Protein AF-A0A382K3R4-F1 (afdb_monomer)

pLDDT: mean 90.49, std 9.15, range [49.38, 98.62]

Structure (mmCIF, N/CA/C/O backbone):
data_AF-A0A382K3R4-F1
#
_entry.id   AF-A0A382K3R4-F1
#
loop_
_atom_site.group_PDB
_atom_site.id
_atom_site.type_symbol
_atom_site.label_atom_id
_atom_site.label_alt_id
_atom_site.label_comp_id
_atom_site.label_asym_id
_atom_site.label_entity_id
_atom_site.label_seq_id
_atom_site.pdbx_PDB_ins_code
_atom_site.Cartn_x
_atom_site.Cartn_y
_atom_site.Cartn_z
_atom_site.occupancy
_atom_site.B_iso_or_equiv
_atom_site.auth_seq_id
_atom_site.auth_comp_id
_atom_site.auth_asym_id
_atom_site.auth_atom_id
_atom_site.pdbx_PDB_model_num
ATOM 1 N N . MET A 1 1 ? -3.204 12.094 10.799 1.00 49.38 1 MET A N 1
ATOM 2 C CA . MET A 1 1 ? -3.007 13.048 11.915 1.00 49.38 1 MET A CA 1
ATOM 3 C C . MET A 1 1 ? -3.596 12.381 13.146 1.00 49.38 1 MET A C 1
ATOM 5 O O . MET A 1 1 ? -4.799 12.179 13.152 1.00 49.38 1 MET A O 1
ATOM 9 N N . ILE A 1 2 ? -2.781 11.946 14.112 1.00 53.97 2 ILE A N 1
ATOM 10 C CA . ILE A 1 2 ? -3.296 11.293 15.329 1.00 53.97 2 ILE A CA 1
ATOM 11 C C . ILE A 1 2 ? -4.016 12.376 16.138 1.00 53.97 2 ILE A C 1
ATOM 13 O O . ILE A 1 2 ? -3.403 13.362 16.548 1.00 53.97 2 ILE A O 1
ATOM 17 N N . THR A 1 3 ? -5.339 12.268 16.238 1.00 63.56 3 THR A N 1
ATOM 18 C CA . THR A 1 3 ? -6.194 13.307 16.829 1.00 63.56 3 THR A CA 1
ATOM 19 C C . THR A 1 3 ? -6.374 13.093 18.335 1.00 63.56 3 THR A C 1
ATOM 21 O O . THR A 1 3 ? -5.905 12.112 18.899 1.00 63.56 3 THR A O 1
ATOM 24 N N . LYS A 1 4 ? -7.063 14.023 19.013 1.00 70.94 4 LYS A N 1
ATOM 25 C CA . LYS A 1 4 ? -7.420 13.885 20.438 1.00 70.94 4 LYS A CA 1
ATOM 26 C C . LYS A 1 4 ? -8.493 12.810 20.703 1.00 70.94 4 LYS A C 1
ATOM 28 O O . LYS A 1 4 ? -8.762 12.522 21.865 1.00 70.94 4 LYS A O 1
ATOM 33 N N . GLY A 1 5 ? -9.143 12.280 19.663 1.00 82.38 5 GLY A N 1
ATOM 34 C CA . GLY A 1 5 ? -10.169 11.239 19.772 1.00 82.38 5 GLY A CA 1
ATOM 35 C C . GLY A 1 5 ? -9.605 9.840 19.531 1.00 82.38 5 GLY A C 1
ATOM 36 O O . GLY A 1 5 ? -8.500 9.703 19.010 1.00 82.38 5 GLY A O 1
ATOM 37 N N . LYS A 1 6 ? -10.381 8.805 19.885 1.00 89.62 6 LYS A N 1
ATOM 38 C CA . LYS A 1 6 ? -10.059 7.434 19.472 1.00 89.62 6 LYS A CA 1
ATOM 39 C C . LYS A 1 6 ? -10.000 7.364 17.947 1.00 89.62 6 LYS A C 1
ATOM 41 O O . LYS A 1 6 ? -10.908 7.846 17.268 1.00 89.62 6 LYS A O 1
ATOM 46 N N . GLU A 1 7 ? -8.938 6.757 17.444 1.00 90.88 7 GLU A N 1
ATOM 47 C CA . GLU A 1 7 ? -8.782 6.414 16.038 1.00 90.88 7 GLU A CA 1
ATOM 48 C C . GLU A 1 7 ? -9.861 5.400 15.629 1.00 90.88 7 GLU A C 1
ATOM 50 O O . GLU A 1 7 ? -10.197 4.504 16.405 1.00 90.88 7 GLU A O 1
ATOM 55 N N . LYS A 1 8 ? -10.444 5.572 14.438 1.00 92.88 8 LYS A N 1
ATOM 56 C CA . LYS A 1 8 ? -11.600 4.788 13.977 1.00 92.88 8 LYS A CA 1
ATOM 57 C C . LYS A 1 8 ? -11.297 4.053 12.687 1.00 92.88 8 LYS A C 1
ATOM 59 O O . LYS A 1 8 ? -10.465 4.501 11.897 1.00 92.88 8 LYS A O 1
ATOM 64 N N . ALA A 1 9 ? -11.986 2.937 12.472 1.00 93.38 9 ALA A N 1
ATOM 65 C CA . ALA A 1 9 ? -11.924 2.225 11.204 1.00 93.38 9 ALA A CA 1
ATOM 66 C C . ALA A 1 9 ? -12.516 3.086 10.077 1.00 93.38 9 ALA A C 1
ATOM 68 O O . ALA A 1 9 ? -13.565 3.712 10.249 1.00 93.38 9 ALA A O 1
ATOM 69 N N . THR A 1 10 ? -11.846 3.110 8.927 1.00 94.81 10 THR A N 1
ATOM 70 C CA . THR A 1 10 ? -12.302 3.879 7.754 1.00 94.81 10 THR A CA 1
ATOM 71 C C . THR A 1 10 ? -13.030 3.016 6.728 1.00 94.81 10 THR A C 1
ATOM 73 O O . THR A 1 10 ? -13.912 3.501 6.027 1.00 94.81 10 THR A O 1
ATOM 76 N N . GLY A 1 11 ? -12.680 1.731 6.656 1.00 95.31 11 GLY A N 1
ATOM 77 C CA . GLY A 1 11 ? -13.098 0.813 5.602 1.00 95.31 11 GLY A CA 1
ATOM 78 C C . GLY A 1 11 ? -12.360 1.017 4.277 1.00 95.31 11 GLY A C 1
ATOM 79 O O . GLY A 1 11 ? -12.692 0.340 3.306 1.00 95.31 11 GLY A O 1
ATOM 80 N N . ASN A 1 12 ? -11.379 1.923 4.220 1.00 98.12 12 ASN A N 1
ATOM 81 C CA . ASN A 1 12 ? -10.734 2.322 2.974 1.00 98.12 12 ASN A CA 1
ATOM 82 C C . ASN A 1 12 ? -9.901 1.191 2.3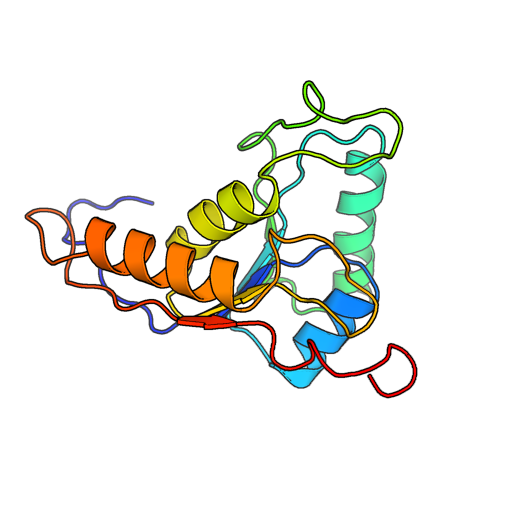62 1.00 98.12 12 ASN A C 1
ATOM 84 O O . ASN A 1 12 ? -9.191 0.451 3.057 1.00 98.12 12 ASN A O 1
ATOM 88 N N . MET A 1 13 ? -9.912 1.140 1.030 1.00 98.50 13 MET A N 1
ATOM 89 C CA . MET A 1 13 ? -8.981 0.363 0.227 1.00 98.50 13 MET A CA 1
ATOM 90 C C . MET A 1 13 ? -7.756 1.191 -0.153 1.00 98.50 13 MET A C 1
ATOM 92 O O . ME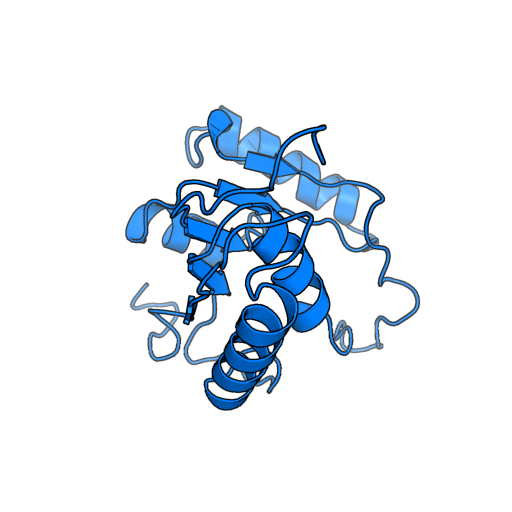T A 1 13 ? -7.856 2.220 -0.822 1.00 98.50 13 MET A O 1
ATOM 96 N N . VAL A 1 14 ? -6.585 0.698 0.237 1.00 98.56 14 VAL A N 1
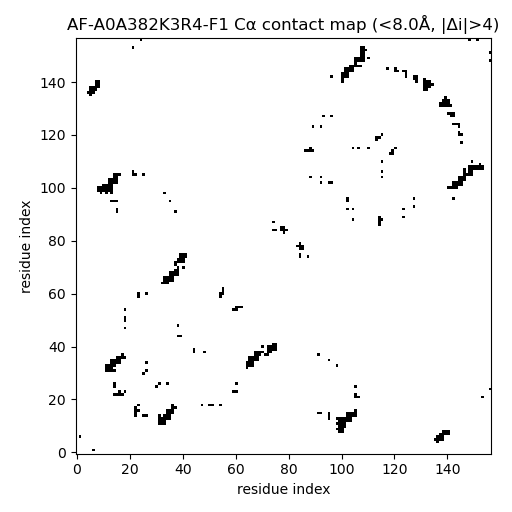ATOM 97 C CA . VAL A 1 14 ? -5.288 1.327 0.000 1.00 98.56 14 VAL A CA 1
ATOM 98 C C . VAL A 1 14 ? -4.494 0.480 -0.981 1.00 98.56 14 VAL A C 1
ATOM 100 O O . VAL A 1 14 ? -4.127 -0.658 -0.685 1.00 98.56 14 VAL A O 1
ATOM 103 N N . LEU A 1 15 ? -4.190 1.048 -2.144 1.00 98.19 15 LEU A N 1
ATOM 104 C CA . LEU A 1 15 ? -3.260 0.461 -3.099 1.00 98.19 15 LEU A CA 1
ATOM 105 C C . LEU A 1 15 ? -1.857 1.004 -2.848 1.00 98.19 15 LEU A C 1
ATOM 107 O O . LEU A 1 15 ? -1.633 2.211 -2.932 1.00 98.19 15 LEU A O 1
ATOM 111 N N . LEU A 1 16 ? -0.904 0.105 -2.593 1.00 96.94 16 LEU A N 1
ATOM 112 C CA . LEU A 1 16 ? 0.517 0.440 -2.633 1.00 96.94 16 LEU A CA 1
ATOM 113 C C . LEU A 1 16 ? 0.911 0.734 -4.083 1.00 96.94 16 LEU A C 1
ATOM 115 O O . LEU A 1 16 ? 1.108 -0.171 -4.897 1.00 96.94 16 LEU A O 1
ATOM 119 N N . PHE A 1 17 ? 0.969 2.021 -4.400 1.00 95.44 17 PHE A N 1
ATOM 120 C CA . PHE A 1 17 ? 1.082 2.549 -5.747 1.00 95.44 17 PHE A CA 1
ATOM 121 C C . PHE A 1 17 ? 2.539 2.888 -6.059 1.00 95.44 17 PHE A C 1
ATOM 123 O O . PHE A 1 17 ? 3.194 3.556 -5.267 1.00 95.44 17 PHE A O 1
ATOM 130 N N . SER A 1 18 ? 3.062 2.436 -7.203 1.00 90.75 18 SER A N 1
ATOM 131 C CA . SER A 1 18 ? 4.447 2.711 -7.625 1.00 90.75 18 SER A CA 1
ATOM 132 C C . SER A 1 18 ? 4.550 3.673 -8.809 1.00 90.75 18 SER A C 1
ATOM 134 O O . SER A 1 18 ? 5.653 4.069 -9.171 1.00 90.75 18 SER A O 1
ATOM 136 N N . GLY A 1 19 ? 3.431 4.010 -9.460 1.00 89.75 19 GLY A N 1
ATOM 137 C CA . GLY A 1 19 ? 3.428 4.740 -10.733 1.00 89.75 19 GLY A CA 1
ATOM 138 C C . GLY A 1 19 ? 3.833 3.887 -11.941 1.00 89.75 19 GLY A C 1
ATOM 139 O O . GLY A 1 19 ? 3.879 4.383 -13.065 1.00 89.75 19 GLY A O 1
ATOM 140 N N . GLY A 1 20 ? 4.124 2.599 -11.736 1.00 89.94 20 GLY A N 1
ATOM 141 C CA . GLY A 1 20 ? 4.358 1.644 -12.813 1.00 89.94 20 GLY A CA 1
ATOM 142 C C . GLY A 1 20 ? 3.056 1.181 -13.470 1.00 89.94 20 GLY A C 1
ATOM 143 O O . GLY A 1 20 ? 1.979 1.277 -12.879 1.00 89.94 20 GLY A O 1
ATOM 144 N N . MET A 1 21 ? 3.179 0.608 -14.671 1.00 89.94 21 MET A N 1
ATOM 145 C CA . MET A 1 21 ? 2.056 0.072 -15.455 1.00 89.94 21 MET A CA 1
ATOM 146 C C . MET A 1 21 ? 1.163 -0.861 -14.629 1.00 89.94 21 MET A C 1
ATOM 148 O O . MET A 1 21 ? -0.046 -0.666 -14.596 1.00 89.94 21 MET A O 1
ATOM 152 N N . ASP A 1 22 ? 1.764 -1.807 -13.901 1.00 89.62 22 ASP A N 1
ATOM 153 C CA . ASP A 1 22 ? 1.027 -2.761 -13.069 1.00 89.62 22 ASP A CA 1
ATOM 154 C C . ASP A 1 22 ? 0.168 -2.021 -12.018 1.00 89.62 22 ASP A C 1
ATOM 156 O O . ASP A 1 22 ? -1.024 -2.280 -11.899 1.00 89.62 22 ASP A O 1
ATOM 160 N N . SER A 1 23 ? 0.723 -1.029 -11.309 1.00 92.69 23 SER A N 1
ATOM 161 C CA . SER A 1 23 ? -0.040 -0.266 -10.307 1.00 92.69 23 SER A CA 1
ATOM 162 C C . SER A 1 23 ? -1.138 0.622 -10.907 1.00 92.69 23 SER A C 1
ATOM 164 O O . SER A 1 23 ? -2.180 0.785 -10.280 1.00 92.69 23 SER A O 1
ATOM 166 N N . VAL A 1 24 ? -0.947 1.151 -12.122 1.00 94.38 24 VAL A N 1
ATOM 167 C CA . VAL A 1 24 ? -1.976 1.930 -12.841 1.00 94.38 24 VAL A CA 1
ATOM 168 C C . VAL A 1 24 ? -3.131 1.028 -13.280 1.00 94.38 24 VAL A C 1
ATOM 170 O O . VAL A 1 24 ? -4.294 1.377 -13.099 1.00 94.38 24 VAL A O 1
ATOM 173 N N . ILE A 1 25 ? -2.834 -0.169 -13.791 1.00 94.12 25 ILE A N 1
ATOM 174 C CA . ILE A 1 25 ? -3.865 -1.159 -14.129 1.00 94.12 25 ILE A CA 1
ATOM 175 C C . ILE A 1 25 ? -4.652 -1.553 -12.871 1.00 94.12 25 ILE A C 1
ATOM 177 O O . ILE A 1 25 ? -5.880 -1.604 -12.900 1.00 94.12 25 ILE A O 1
ATOM 181 N N . PHE A 1 26 ? -3.968 -1.778 -11.746 1.00 95.00 26 PHE A N 1
ATOM 182 C CA . PHE A 1 26 ? -4.633 -2.117 -10.487 1.00 95.00 26 PHE A CA 1
ATOM 183 C C . PHE A 1 26 ? -5.541 -0.988 -9.983 1.00 95.00 26 PHE A C 1
ATOM 185 O O . PHE A 1 26 ? -6.633 -1.290 -9.504 1.00 95.00 26 PHE A O 1
ATOM 192 N N . ASP A 1 27 ? -5.149 0.284 -10.121 1.00 96.06 27 ASP A N 1
ATOM 193 C CA . ASP A 1 27 ? -6.028 1.424 -9.816 1.00 96.06 27 ASP A CA 1
ATOM 194 C C . ASP A 1 27 ? -7.315 1.367 -10.658 1.00 96.06 27 ASP A C 1
ATOM 196 O O . ASP A 1 27 ? -8.424 1.390 -10.120 1.00 96.06 27 ASP A O 1
ATOM 200 N N . HIS A 1 28 ? -7.189 1.165 -11.973 1.00 94.62 28 HIS A N 1
ATOM 201 C CA . HIS A 1 28 ? -8.346 1.062 -12.866 1.00 94.62 28 HIS A CA 1
ATOM 202 C C . HIS A 1 28 ? -9.275 -0.116 -12.542 1.00 94.62 28 HIS A C 1
ATOM 204 O O . HIS A 1 28 ? -10.500 0.031 -12.603 1.00 94.62 28 HIS A O 1
ATOM 210 N N . LEU A 1 29 ? -8.708 -1.279 -12.215 1.00 94.88 29 LEU A N 1
ATOM 211 C CA . LEU A 1 29 ? -9.468 -2.502 -11.962 1.00 94.88 29 LEU A CA 1
ATOM 212 C C . LEU A 1 29 ? -10.136 -2.507 -10.583 1.00 94.88 29 LEU A C 1
ATOM 214 O O . LEU A 1 29 ? -11.293 -2.911 -10.464 1.00 94.88 29 LEU A O 1
ATOM 218 N N . LEU A 1 30 ? -9.415 -2.072 -9.548 1.00 96.06 30 LEU A N 1
ATOM 219 C CA . LEU A 1 30 ? -9.851 -2.190 -8.155 1.00 96.06 30 LEU A CA 1
ATOM 220 C C . LEU A 1 30 ? -10.542 -0.929 -7.636 1.00 96.06 30 LEU A C 1
ATOM 222 O O . LEU A 1 30 ? -11.331 -1.027 -6.700 1.00 96.06 30 LEU A O 1
ATOM 226 N N . LYS A 1 31 ? -10.282 0.232 -8.251 1.00 96.44 31 LYS A N 1
ATOM 227 C CA . LYS A 1 31 ? -10.808 1.546 -7.849 1.00 96.44 31 LYS A CA 1
ATOM 228 C C . LYS A 1 31 ? -10.604 1.829 -6.351 1.00 96.44 31 LYS A C 1
ATOM 230 O O . LYS A 1 31 ? -11.583 2.139 -5.671 1.00 96.44 31 LYS A O 1
ATOM 235 N N . PRO A 1 32 ? -9.363 1.744 -5.838 1.00 97.62 32 PRO A N 1
ATOM 236 C CA . PRO A 1 32 ? -9.071 1.993 -4.430 1.00 97.62 32 PRO A CA 1
ATOM 237 C C . PRO A 1 32 ? -9.476 3.413 -4.006 1.00 97.62 32 PRO A C 1
ATOM 239 O O . PRO A 1 32 ? -9.620 4.317 -4.840 1.00 97.62 32 PRO A O 1
ATOM 242 N N . ASP A 1 33 ? -9.623 3.614 -2.700 1.00 98.31 33 ASP A N 1
ATOM 243 C CA . ASP A 1 33 ? -9.887 4.923 -2.097 1.00 98.31 33 ASP A CA 1
ATOM 244 C C . ASP A 1 33 ? -8.599 5.747 -1.981 1.00 98.31 33 ASP A C 1
ATOM 246 O O . ASP A 1 33 ? -8.623 6.967 -2.142 1.00 98.31 33 ASP A O 1
ATOM 250 N N . VAL A 1 34 ? -7.467 5.071 -1.746 1.00 98.38 34 VAL A N 1
ATOM 251 C CA . VAL A 1 34 ? -6.147 5.685 -1.560 1.00 98.38 34 VAL A CA 1
ATOM 252 C C . VAL A 1 34 ? -5.111 5.036 -2.477 1.00 98.38 34 VAL A C 1
ATOM 254 O O . VAL A 1 34 ? -4.944 3.815 -2.489 1.00 98.38 34 VAL A O 1
ATOM 257 N N . LEU A 1 35 ? -4.364 5.872 -3.197 1.00 97.88 35 LEU A N 1
ATOM 258 C CA . LEU A 1 35 ? -3.148 5.507 -3.919 1.00 97.88 35 LEU A CA 1
ATOM 259 C C . LEU A 1 35 ? -1.953 5.950 -3.080 1.00 97.88 35 LEU A C 1
ATOM 261 O O . LEU A 1 35 ? -1.617 7.131 -3.050 1.00 97.88 35 LEU A O 1
ATOM 265 N N . LEU A 1 36 ? -1.329 5.018 -2.367 1.00 97.38 36 LEU A N 1
ATOM 266 C CA . LEU A 1 36 ? -0.240 5.340 -1.456 1.00 97.38 36 LEU A CA 1
ATOM 267 C C . LEU A 1 36 ? 1.112 5.106 -2.129 1.00 97.38 36 LEU A C 1
ATOM 269 O O . LEU A 1 36 ? 1.495 3.962 -2.375 1.00 97.38 36 LEU A O 1
ATOM 273 N N . TYR A 1 37 ? 1.844 6.189 -2.376 1.00 94.94 37 TYR A N 1
ATOM 274 C CA . TYR A 1 37 ? 3.209 6.159 -2.887 1.00 94.94 37 TYR A CA 1
ATOM 275 C C . TYR A 1 37 ? 4.194 6.539 -1.778 1.00 94.94 37 TYR A C 1
ATOM 277 O O . TYR A 1 37 ? 4.136 7.630 -1.205 1.00 94.94 37 TYR A O 1
ATOM 285 N N . LEU A 1 38 ? 5.111 5.616 -1.486 1.00 92.62 38 LEU A N 1
ATOM 286 C CA . LEU A 1 38 ? 6.215 5.820 -0.554 1.00 92.62 38 LEU A CA 1
ATOM 287 C C . LEU A 1 38 ? 7.534 5.755 -1.323 1.00 92.62 38 LEU A C 1
ATOM 289 O O . LEU A 1 38 ? 7.991 4.654 -1.651 1.00 92.62 38 LEU A O 1
ATOM 293 N N . PRO A 1 39 ? 8.148 6.910 -1.603 1.00 88.81 39 PRO A N 1
ATOM 294 C CA . PRO A 1 39 ? 9.537 6.955 -2.010 1.00 88.81 39 PRO A CA 1
ATOM 295 C C . PRO A 1 39 ? 10.426 6.283 -0.950 1.00 88.81 39 PRO A C 1
ATOM 297 O O . PRO A 1 39 ? 10.229 6.500 0.244 1.00 88.81 39 PRO A O 1
ATOM 300 N N . THR A 1 40 ? 11.360 5.420 -1.367 1.00 85.12 40 THR A N 1
ATOM 301 C CA . THR A 1 40 ? 12.222 4.643 -0.447 1.00 85.12 40 THR A CA 1
ATOM 302 C C . THR A 1 40 ? 13.693 5.072 -0.461 1.00 85.12 40 THR A C 1
ATOM 304 O O . THR A 1 40 ? 14.557 4.326 0.003 1.00 85.12 40 THR A O 1
ATOM 307 N N . GLY A 1 41 ? 14.002 6.248 -1.001 1.00 71.62 41 GLY A N 1
ATOM 308 C CA . GLY A 1 41 ? 15.342 6.816 -1.140 1.00 71.62 41 GLY A CA 1
ATOM 309 C C . GLY A 1 41 ? 16.113 6.344 -2.377 1.00 71.62 41 GLY A C 1
ATOM 310 O O . GLY A 1 41 ? 17.339 6.455 -2.398 1.00 71.62 41 GLY A O 1
ATOM 311 N N . SER A 1 42 ? 15.448 5.769 -3.387 1.00 68.31 42 SER A N 1
ATOM 312 C CA . SER A 1 42 ? 16.138 5.240 -4.576 1.00 68.31 42 SER A CA 1
ATOM 313 C C . SER A 1 42 ? 16.854 6.368 -5.339 1.00 68.31 42 SER A C 1
ATOM 315 O O . SER A 1 42 ? 16.393 7.511 -5.370 1.00 68.31 42 SER A O 1
ATOM 317 N N . LYS A 1 43 ? 17.965 6.068 -6.029 1.00 60.25 43 LYS A N 1
ATOM 318 C CA . LYS A 1 43 ? 18.680 7.070 -6.856 1.00 60.25 43 LYS A CA 1
ATOM 319 C C . LYS A 1 43 ? 17.798 7.720 -7.936 1.00 60.25 43 LYS A C 1
ATOM 321 O O . LYS A 1 43 ? 18.161 8.773 -8.458 1.00 60.25 43 LYS A O 1
ATOM 326 N N . TYR A 1 44 ? 16.667 7.104 -8.281 1.00 60.97 44 TYR A N 1
ATOM 327 C CA . TYR A 1 44 ? 15.742 7.551 -9.324 1.00 60.97 44 TYR A CA 1
ATOM 328 C C . TYR A 1 44 ? 14.459 8.185 -8.780 1.00 60.97 44 TYR A C 1
ATOM 330 O O . TYR A 1 44 ? 13.597 8.582 -9.563 1.00 60.97 44 TYR A O 1
ATOM 338 N N . GLU A 1 45 ? 14.352 8.349 -7.465 1.00 68.62 45 GLU A N 1
ATOM 339 C CA . GLU A 1 45 ? 13.147 8.794 -6.772 1.00 68.62 45 GLU A CA 1
ATOM 340 C C . GLU A 1 45 ? 12.566 10.111 -7.309 1.00 68.62 45 GLU A C 1
ATOM 342 O O . GLU A 1 45 ? 11.354 10.248 -7.484 1.00 68.62 45 GLU A O 1
ATOM 347 N N . TYR A 1 46 ? 13.426 11.076 -7.647 1.00 65.94 46 TYR A N 1
ATOM 348 C CA . TYR A 1 46 ? 12.998 12.348 -8.233 1.00 65.94 46 TYR A CA 1
ATOM 349 C C . TYR A 1 46 ? 12.290 12.164 -9.585 1.00 65.94 46 TYR A C 1
ATOM 351 O O . TYR A 1 46 ? 11.311 12.847 -9.889 1.00 65.94 46 TYR A O 1
ATOM 359 N N . ILE A 1 47 ? 12.777 11.226 -10.402 1.00 67.56 47 ILE A N 1
ATOM 360 C CA . ILE A 1 47 ? 12.197 10.904 -11.709 1.00 67.56 47 ILE A CA 1
ATOM 361 C C . ILE A 1 47 ? 10.891 10.126 -11.523 1.00 67.56 47 ILE A C 1
ATOM 363 O O . ILE A 1 47 ? 9.927 10.377 -12.240 1.00 67.56 47 ILE A O 1
ATOM 367 N N . GLU A 1 48 ? 10.846 9.195 -10.570 1.00 70.38 48 GLU A N 1
ATOM 368 C CA . GLU A 1 48 ? 9.652 8.400 -10.260 1.00 70.38 48 GLU A CA 1
ATOM 369 C C . GLU A 1 48 ? 8.516 9.275 -9.730 1.00 70.38 48 GLU A C 1
ATOM 371 O O . GLU A 1 48 ? 7.387 9.162 -10.197 1.00 70.38 48 GLU A O 1
ATOM 376 N N . THR A 1 49 ? 8.833 10.234 -8.863 1.00 76.12 49 THR A N 1
ATOM 377 C CA . THR A 1 49 ? 7.846 11.154 -8.286 1.00 76.12 49 THR A CA 1
ATOM 378 C C . THR A 1 49 ? 7.274 12.096 -9.345 1.00 76.12 49 THR A C 1
ATOM 380 O O . THR A 1 49 ? 6.060 12.241 -9.442 1.00 76.12 49 THR A O 1
ATOM 383 N N . LYS A 1 50 ? 8.115 12.651 -10.232 1.00 80.31 50 LYS A N 1
ATOM 384 C CA . LYS A 1 50 ? 7.639 13.472 -11.362 1.00 80.31 50 LYS A CA 1
ATOM 385 C C . LYS A 1 50 ? 6.712 12.724 -12.317 1.00 80.31 50 LYS A C 1
ATOM 387 O O . LYS A 1 50 ? 5.811 13.324 -12.895 1.00 80.31 50 LYS A O 1
ATOM 392 N N . LYS A 1 51 ? 6.918 11.417 -12.503 1.00 85.50 51 LYS A N 1
ATOM 393 C CA . LYS A 1 51 ? 6.021 10.609 -13.341 1.00 85.50 51 LYS A CA 1
ATOM 394 C C . LYS A 1 51 ? 4.611 10.539 -12.758 1.00 85.50 51 LYS A C 1
ATOM 396 O O . LYS A 1 51 ? 3.669 10.415 -13.532 1.00 85.50 51 LYS A O 1
ATOM 401 N N . LEU A 1 52 ? 4.451 10.622 -11.437 1.00 90.00 52 LEU A N 1
ATOM 402 C CA . LEU A 1 52 ? 3.130 10.625 -10.804 1.00 90.00 52 LEU A CA 1
ATOM 403 C C . LEU A 1 52 ? 2.347 11.884 -11.166 1.00 90.00 52 LEU A C 1
ATOM 405 O O . LEU A 1 52 ? 1.183 11.776 -11.549 1.00 90.00 52 LEU A O 1
ATOM 409 N N . ASP A 1 53 ? 3.007 13.045 -11.136 1.00 88.19 53 ASP A N 1
ATOM 410 C CA . ASP A 1 53 ? 2.411 14.311 -11.568 1.00 88.19 53 ASP A CA 1
ATOM 411 C C . ASP A 1 53 ? 1.969 14.224 -13.034 1.00 88.19 53 ASP A C 1
ATOM 413 O O . ASP A 1 53 ? 0.834 14.564 -13.368 1.00 88.19 53 ASP A O 1
ATOM 417 N N . ASP A 1 54 ? 2.820 13.678 -13.908 1.00 90.88 54 ASP A N 1
ATOM 418 C CA . ASP A 1 54 ? 2.490 13.471 -15.321 1.00 90.88 54 ASP A CA 1
ATOM 419 C C . ASP A 1 54 ? 1.298 12.518 -15.518 1.00 90.88 54 ASP A C 1
ATOM 421 O O . ASP A 1 54 ? 0.453 12.756 -16.387 1.00 90.88 54 ASP A O 1
ATOM 425 N N . LEU A 1 55 ? 1.225 11.425 -14.749 1.00 93.19 55 LEU A N 1
ATOM 426 C CA . LEU A 1 55 ? 0.111 10.473 -14.802 1.00 93.19 55 LEU A CA 1
ATOM 427 C C . LEU A 1 55 ? -1.199 11.137 -14.369 1.00 93.19 55 LEU A C 1
ATOM 429 O O . LEU A 1 55 ? -2.218 10.972 -15.042 1.00 93.19 55 LEU A O 1
ATOM 433 N N . ALA A 1 56 ? -1.159 11.920 -13.291 1.00 92.00 56 ALA A N 1
ATOM 434 C CA . ALA A 1 56 ? -2.301 12.671 -12.793 1.00 92.00 56 ALA A CA 1
ATOM 435 C C . ALA A 1 56 ? -2.751 13.750 -13.791 1.00 92.00 56 ALA A C 1
ATOM 437 O O . ALA A 1 56 ? -3.933 13.837 -14.121 1.00 92.00 56 ALA A O 1
ATOM 438 N N . MET A 1 57 ? -1.815 14.530 -14.342 1.00 91.75 57 MET A N 1
ATOM 439 C CA . MET A 1 57 ? -2.103 15.570 -15.339 1.00 91.75 57 MET A CA 1
ATOM 440 C C . MET A 1 57 ? -2.720 15.003 -16.621 1.00 91.75 57 MET A C 1
ATOM 442 O O . MET A 1 57 ? -3.572 15.645 -17.232 1.00 91.75 57 MET A O 1
ATOM 446 N N . LYS A 1 58 ? -2.306 13.800 -17.030 1.00 93.69 58 LYS A N 1
ATOM 447 C CA . LYS A 1 58 ? -2.863 13.094 -18.195 1.00 93.69 58 LYS A CA 1
ATOM 448 C C . LYS A 1 58 ? -4.172 12.358 -17.890 1.00 93.69 58 LYS A C 1
ATOM 450 O O . LYS A 1 58 ? -4.765 11.800 -18.809 1.00 93.69 58 LYS A O 1
ATOM 455 N N . GLY A 1 59 ? -4.627 12.359 -16.636 1.00 92.31 59 GLY A N 1
ATOM 456 C CA . GLY A 1 59 ? -5.873 11.722 -16.213 1.00 92.31 59 GLY A CA 1
ATOM 457 C C . GLY A 1 59 ? -5.805 10.197 -16.106 1.00 92.31 59 GLY A C 1
ATOM 458 O O . GLY A 1 59 ? -6.851 9.554 -16.092 1.00 92.31 59 GLY A O 1
ATOM 459 N N . TYR A 1 60 ? -4.604 9.612 -16.036 1.00 93.44 60 TYR A N 1
ATOM 460 C CA . TYR A 1 60 ? -4.445 8.170 -15.807 1.00 93.44 60 TYR A CA 1
ATOM 461 C C . TYR A 1 60 ? -4.740 7.776 -14.361 1.00 93.44 60 TYR A C 1
ATOM 463 O O . TYR A 1 60 ? -5.190 6.663 -14.124 1.00 93.44 60 TYR A O 1
ATOM 471 N N . ILE A 1 61 ? -4.507 8.687 -13.413 1.00 94.69 61 ILE A N 1
ATOM 472 C CA . ILE A 1 61 ? -4.815 8.494 -11.992 1.00 94.69 61 ILE A CA 1
ATOM 473 C C . ILE A 1 61 ? -5.554 9.707 -11.431 1.00 94.69 61 ILE A C 1
ATOM 475 O O . ILE A 1 61 ? -5.356 10.837 -11.883 1.00 94.69 61 ILE A O 1
ATOM 479 N N . ASP A 1 62 ? -6.386 9.482 -10.416 1.00 94.50 62 ASP A N 1
ATOM 480 C CA . ASP A 1 62 ? -7.049 10.562 -9.684 1.00 94.50 62 ASP A CA 1
ATOM 481 C C . ASP A 1 62 ? -6.120 11.127 -8.600 1.00 94.50 62 ASP A C 1
ATOM 483 O O . ASP A 1 62 ? -5.882 10.500 -7.565 1.00 94.50 62 ASP A O 1
ATOM 487 N N . ASN A 1 63 ? -5.638 12.354 -8.812 1.00 92.12 63 ASN A N 1
ATOM 488 C CA . ASN A 1 63 ? -4.754 13.042 -7.871 1.00 92.12 63 ASN A CA 1
ATOM 489 C C . ASN A 1 63 ? -5.365 13.217 -6.469 1.00 92.12 63 ASN A C 1
ATOM 491 O O . ASN A 1 63 ? -4.634 13.362 -5.497 1.00 92.12 63 ASN A O 1
ATOM 495 N N . LYS A 1 64 ? -6.698 13.203 -6.327 1.00 94.69 64 LYS A N 1
ATOM 496 C CA . LYS A 1 64 ? -7.348 13.335 -5.009 1.00 94.69 64 LYS A CA 1
ATOM 497 C C . LYS A 1 64 ? -7.140 12.115 -4.118 1.00 94.69 64 LYS A C 1
ATOM 499 O O . LYS A 1 64 ? -7.261 12.233 -2.903 1.00 94.69 64 LYS A O 1
ATOM 504 N N . LYS A 1 65 ? -6.855 10.961 -4.722 1.00 96.00 65 LYS A N 1
ATOM 505 C CA . LYS A 1 65 ? -6.580 9.702 -4.023 1.00 96.00 65 LYS A CA 1
ATOM 506 C C . LYS A 1 65 ? -5.096 9.509 -3.744 1.00 96.00 65 LYS A C 1
ATOM 508 O O . LYS A 1 65 ? -4.737 8.670 -2.920 1.00 96.00 65 LYS A O 1
ATOM 513 N N . LEU A 1 66 ? -4.240 10.242 -4.457 1.00 96.12 66 LEU A N 1
ATOM 514 C CA . LEU A 1 66 ? -2.797 10.104 -4.369 1.00 96.12 66 LEU A CA 1
ATOM 515 C C . LEU A 1 66 ? -2.279 10.701 -3.061 1.00 96.12 66 LEU A C 1
ATOM 517 O O . LEU A 1 66 ? -2.379 11.899 -2.806 1.00 96.12 66 LEU A O 1
ATOM 521 N N . VAL A 1 67 ? -1.677 9.842 -2.248 1.00 95.69 67 VAL A N 1
ATOM 522 C CA . VAL A 1 67 ? -0.956 10.209 -1.036 1.00 95.69 67 VAL A CA 1
ATOM 523 C C . VAL A 1 67 ? 0.514 9.895 -1.264 1.00 95.69 67 VAL A C 1
ATOM 525 O O . VAL A 1 67 ? 0.892 8.735 -1.425 1.00 95.69 67 VAL A O 1
ATOM 528 N N . VAL A 1 68 ? 1.345 10.936 -1.268 1.00 92.88 68 VAL A N 1
ATOM 529 C CA . VAL A 1 68 ? 2.804 10.821 -1.371 1.00 92.88 68 VAL A CA 1
ATOM 530 C C . VAL A 1 68 ? 3.410 11.101 -0.004 1.00 92.88 68 VAL A C 1
ATOM 532 O O . VAL A 1 68 ? 3.140 12.149 0.583 1.00 92.88 68 VAL A O 1
ATOM 535 N N . LEU A 1 69 ? 4.224 10.174 0.503 1.00 91.69 69 LEU A N 1
ATOM 536 C CA . LEU A 1 69 ? 4.918 10.321 1.786 1.00 91.69 69 LEU A CA 1
ATOM 537 C C . LEU A 1 69 ? 6.432 10.432 1.578 1.00 91.69 69 LEU A C 1
ATOM 539 O O . LEU A 1 69 ? 7.139 9.441 1.755 1.00 91.69 69 LEU A O 1
ATOM 543 N N . PRO A 1 70 ? 6.947 11.609 1.185 1.00 87.25 70 PRO A N 1
ATOM 544 C CA . PRO A 1 70 ? 8.382 11.800 1.048 1.00 87.25 70 PRO A CA 1
ATOM 545 C C . PRO A 1 70 ? 9.052 11.790 2.425 1.00 87.25 70 PRO A C 1
ATOM 547 O O . PRO A 1 70 ? 8.437 12.148 3.430 1.00 87.25 70 PRO A O 1
ATOM 550 N N . ASP A 1 71 ? 10.315 11.371 2.466 1.00 85.69 71 ASP A N 1
ATOM 551 C CA . ASP A 1 71 ? 11.194 11.465 3.640 1.00 85.69 71 ASP A CA 1
ATOM 552 C C . ASP A 1 71 ? 10.755 10.684 4.900 1.00 85.69 71 ASP A C 1
ATOM 554 O O . ASP A 1 71 ? 11.367 10.828 5.959 1.00 85.69 71 ASP A O 1
ATOM 558 N N . VAL A 1 72 ? 9.736 9.816 4.818 1.00 90.06 72 VAL A N 1
ATOM 559 C CA . VAL A 1 72 ? 9.294 8.984 5.962 1.00 90.06 72 VAL A CA 1
ATOM 560 C C . VAL A 1 72 ? 9.984 7.621 6.036 1.00 90.06 72 VAL A C 1
ATOM 562 O O . VAL A 1 72 ? 9.964 6.973 7.082 1.00 90.06 72 VAL A O 1
ATOM 565 N N . LEU A 1 73 ? 10.574 7.161 4.929 1.00 89.44 73 LEU A N 1
ATOM 566 C CA . LEU A 1 73 ? 11.182 5.840 4.810 1.00 89.44 73 LEU A CA 1
ATOM 567 C C . LEU A 1 73 ? 12.359 5.892 3.832 1.00 89.44 73 LEU A C 1
ATOM 569 O O . LEU A 1 73 ? 12.166 6.016 2.631 1.00 89.44 73 LEU A O 1
ATOM 573 N N . ASN A 1 74 ? 13.585 5.743 4.330 1.00 90.12 74 ASN A N 1
ATOM 574 C CA . ASN A 1 74 ? 14.770 5.615 3.484 1.00 90.12 74 ASN A CA 1
ATOM 575 C C . ASN A 1 74 ? 15.365 4.211 3.635 1.00 90.12 74 ASN A C 1
ATOM 577 O O . ASN A 1 74 ? 15.944 3.882 4.669 1.00 90.12 74 ASN A O 1
ATOM 581 N N . LEU A 1 75 ? 15.215 3.387 2.597 1.00 90.62 75 LEU A N 1
ATOM 582 C CA . LEU A 1 75 ? 15.738 2.021 2.545 1.00 90.62 75 LEU A CA 1
ATOM 583 C C . LEU A 1 75 ? 16.946 1.872 1.612 1.00 90.62 75 LEU A C 1
ATOM 585 O O . LEU A 1 75 ? 17.471 0.768 1.483 1.00 90.62 75 LEU A O 1
ATOM 589 N N . SER A 1 76 ? 17.412 2.962 0.996 1.00 89.62 76 SER A N 1
ATOM 590 C CA . SER A 1 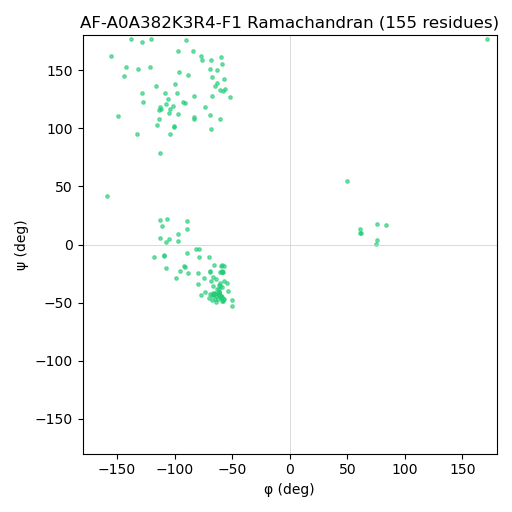76 ? 18.531 2.947 0.039 1.00 89.62 76 SER A CA 1
ATOM 591 C C . SER A 1 76 ? 19.820 2.366 0.622 1.00 89.62 76 SER A C 1
ATOM 593 O O . SER A 1 76 ? 20.581 1.709 -0.078 1.00 89.62 76 SER A O 1
ATOM 595 N N . LEU A 1 77 ? 20.033 2.538 1.929 1.00 90.31 77 LEU A N 1
ATOM 596 C CA . LEU A 1 77 ? 21.184 1.990 2.651 1.00 90.31 77 LEU A CA 1
ATOM 597 C C . LEU A 1 77 ? 21.192 0.455 2.723 1.00 90.31 77 LEU A C 1
ATOM 599 O O . LEU A 1 77 ? 22.227 -0.130 3.030 1.00 90.31 77 LEU A O 1
ATOM 603 N N . PHE A 1 78 ? 20.051 -0.192 2.474 1.00 92.81 78 PHE A N 1
ATOM 604 C CA . PHE A 1 78 ? 19.881 -1.645 2.540 1.00 92.81 78 PHE A CA 1
ATOM 605 C C . PHE A 1 78 ? 19.618 -2.270 1.165 1.00 92.81 78 PHE A C 1
ATOM 607 O O . PHE A 1 78 ? 19.325 -3.465 1.081 1.00 92.81 78 PHE A O 1
ATOM 614 N N . GLU A 1 79 ? 19.691 -1.473 0.098 1.00 91.69 79 GLU A N 1
ATOM 615 C CA . GLU A 1 79 ? 19.581 -1.960 -1.269 1.00 91.69 79 GLU A CA 1
ATOM 616 C C . GLU A 1 79 ? 20.795 -2.831 -1.611 1.00 91.69 79 GLU A C 1
ATOM 618 O O . GLU A 1 79 ? 21.949 -2.453 -1.405 1.00 91.69 79 GLU A O 1
ATOM 623 N N . ARG A 1 80 ? 20.518 -4.038 -2.101 1.00 91.81 80 ARG A N 1
ATOM 624 C CA . ARG A 1 80 ? 21.526 -4.982 -2.585 1.00 91.81 80 ARG A CA 1
ATOM 625 C C . ARG A 1 80 ? 21.902 -4.674 -4.035 1.00 91.81 80 ARG A C 1
ATOM 627 O O . ARG A 1 80 ? 21.161 -4.010 -4.752 1.00 91.81 80 ARG A O 1
ATOM 634 N N 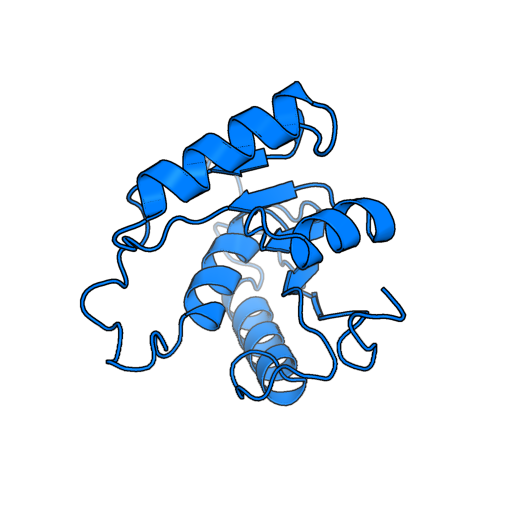. ASP A 1 81 ? 22.992 -5.272 -4.507 1.00 91.12 81 ASP A N 1
ATOM 635 C CA . ASP A 1 81 ? 23.456 -5.135 -5.898 1.00 91.12 81 ASP A CA 1
ATOM 636 C C . ASP A 1 81 ? 22.425 -5.598 -6.951 1.00 91.12 81 ASP A C 1
ATOM 638 O O . ASP A 1 81 ? 22.471 -5.167 -8.101 1.00 91.12 81 ASP A O 1
ATOM 642 N N . ASP A 1 82 ? 21.479 -6.462 -6.565 1.00 88.75 82 ASP A N 1
ATOM 643 C CA . ASP A 1 82 ? 20.366 -6.943 -7.397 1.00 88.75 82 ASP A CA 1
ATOM 644 C C . ASP A 1 82 ? 19.103 -6.056 -7.309 1.00 88.75 82 ASP A C 1
ATOM 646 O O . ASP A 1 82 ? 18.032 -6.464 -7.763 1.00 88.75 82 ASP A O 1
ATOM 650 N N . ALA A 1 83 ? 19.226 -4.850 -6.739 1.00 86.12 83 ALA A N 1
ATOM 651 C CA . ALA A 1 83 ? 18.152 -3.886 -6.467 1.00 86.12 83 ALA A CA 1
ATOM 652 C C . ALA A 1 83 ? 17.057 -4.404 -5.513 1.00 86.12 83 ALA A C 1
ATOM 654 O O . ALA A 1 83 ? 15.982 -3.810 -5.378 1.00 86.12 83 ALA A O 1
ATOM 655 N N . ILE 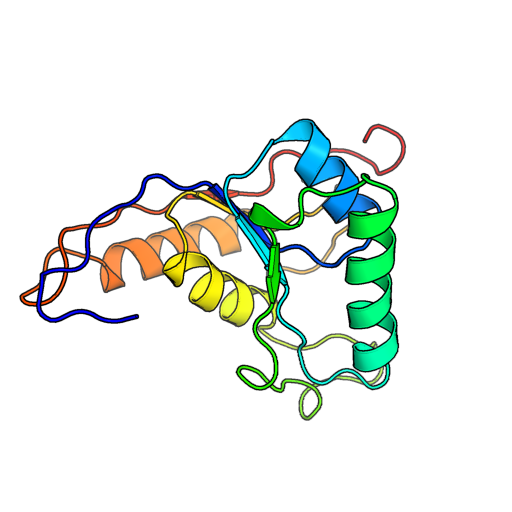A 1 84 ? 17.304 -5.526 -4.826 1.00 87.56 84 ILE A N 1
ATOM 656 C CA . ILE A 1 84 ? 16.392 -6.045 -3.810 1.00 87.56 84 ILE A CA 1
ATOM 657 C C . ILE A 1 84 ? 16.653 -5.318 -2.495 1.00 87.56 84 ILE A C 1
ATOM 659 O O . ILE A 1 84 ? 17.768 -5.300 -1.973 1.00 87.56 84 ILE A O 1
ATOM 663 N N . VAL A 1 85 ? 15.580 -4.787 -1.916 1.00 91.00 85 VAL A N 1
ATOM 664 C CA . VAL A 1 85 ? 15.566 -4.222 -0.567 1.00 91.00 85 VAL A CA 1
ATOM 665 C C . VAL A 1 85 ? 14.868 -5.215 0.370 1.00 91.00 85 VAL A C 1
ATOM 667 O O . VAL A 1 85 ? 13.662 -5.443 0.222 1.00 91.00 85 VAL A O 1
ATOM 670 N N . PRO A 1 86 ? 15.579 -5.820 1.338 1.00 92.31 86 PRO A N 1
ATOM 671 C CA . PRO A 1 86 ? 14.971 -6.725 2.308 1.00 92.31 86 PRO A CA 1
ATOM 672 C C . PRO A 1 86 ? 13.834 -6.056 3.092 1.00 92.31 86 PRO A C 1
ATOM 674 O O . PRO A 1 86 ? 13.928 -4.892 3.473 1.00 92.31 86 PRO A O 1
ATOM 677 N N . ASN A 1 87 ? 12.766 -6.809 3.372 1.00 93.88 87 ASN A N 1
ATOM 678 C CA . ASN A 1 87 ? 11.614 -6.387 4.185 1.00 93.88 87 ASN A CA 1
ATOM 679 C C . ASN A 1 87 ? 10.824 -5.180 3.645 1.00 93.88 87 ASN A C 1
ATOM 681 O O . ASN A 1 87 ? 9.942 -4.675 4.342 1.00 93.88 87 ASN A O 1
ATOM 685 N N . ARG A 1 88 ? 11.096 -4.723 2.413 1.00 93.69 88 ARG A N 1
ATOM 686 C CA . ARG A 1 88 ? 10.460 -3.540 1.817 1.00 93.69 88 ARG A CA 1
ATOM 687 C C . ARG A 1 88 ? 8.941 -3.590 1.937 1.00 93.69 88 ARG A C 1
ATOM 689 O O . ARG A 1 88 ? 8.346 -2.657 2.466 1.00 93.69 88 ARG A O 1
ATOM 696 N N . ASN A 1 89 ? 8.307 -4.676 1.500 1.00 95.06 89 ASN A N 1
ATOM 697 C CA . ASN A 1 89 ? 6.845 -4.740 1.483 1.00 95.06 89 ASN A CA 1
ATOM 698 C C . ASN A 1 89 ? 6.226 -4.795 2.889 1.00 95.06 89 ASN A C 1
ATOM 700 O O . ASN A 1 89 ? 5.085 -4.372 3.056 1.00 95.06 89 ASN A O 1
ATOM 704 N N . ALA A 1 90 ? 6.970 -5.245 3.907 1.00 97.00 90 ALA A N 1
ATOM 705 C CA . ALA A 1 90 ? 6.512 -5.180 5.294 1.00 97.00 90 ALA A CA 1
ATOM 706 C C . ALA A 1 90 ? 6.434 -3.724 5.771 1.00 97.00 90 ALA A C 1
ATOM 708 O O . ALA A 1 90 ? 5.394 -3.309 6.277 1.00 97.00 90 ALA A O 1
ATOM 709 N N . PHE A 1 91 ? 7.484 -2.926 5.533 1.00 96.56 91 PHE A N 1
ATOM 710 C CA . PHE A 1 91 ? 7.452 -1.488 5.821 1.00 96.56 91 PHE A CA 1
ATOM 711 C C . PHE A 1 91 ? 6.309 -0.796 5.078 1.00 96.56 91 PHE A C 1
ATOM 713 O O . PHE A 1 91 ? 5.537 -0.060 5.686 1.00 96.56 91 PHE A O 1
ATOM 720 N N . LEU A 1 92 ? 6.157 -1.076 3.781 1.00 96.06 92 LEU A N 1
ATOM 721 C CA . LEU A 1 92 ? 5.098 -0.479 2.970 1.00 96.06 92 LEU A CA 1
ATOM 722 C C . LEU A 1 92 ? 3.696 -0.807 3.507 1.00 96.06 92 LEU A C 1
ATOM 724 O O . LEU A 1 92 ? 2.869 0.093 3.620 1.00 96.06 92 LEU A O 1
ATOM 728 N N . LEU A 1 93 ? 3.426 -2.060 3.888 1.00 97.69 93 LEU A N 1
ATOM 729 C CA . LEU A 1 93 ? 2.133 -2.449 4.461 1.00 97.69 93 LEU A CA 1
ATOM 730 C C . LEU A 1 93 ? 1.872 -1.812 5.829 1.00 97.69 93 LEU A C 1
ATOM 732 O O . LEU A 1 93 ? 0.734 -1.436 6.108 1.00 97.69 93 LEU A O 1
ATOM 736 N N . LEU A 1 94 ? 2.904 -1.643 6.663 1.00 97.69 94 LEU A N 1
ATOM 737 C CA . LEU A 1 94 ? 2.769 -0.917 7.929 1.00 97.69 94 LEU A CA 1
ATOM 738 C C . LEU A 1 94 ? 2.332 0.530 7.685 1.00 97.69 94 LEU A C 1
ATOM 740 O O . LEU A 1 94 ? 1.401 0.994 8.337 1.00 97.69 94 LEU A O 1
ATOM 744 N N . PHE A 1 95 ? 2.926 1.219 6.708 1.00 97.19 95 PHE A N 1
ATOM 745 C CA . PHE A 1 95 ? 2.478 2.560 6.329 1.00 97.19 95 PHE A CA 1
ATOM 746 C C . PHE A 1 95 ? 1.074 2.557 5.718 1.00 97.19 95 PHE A C 1
ATOM 748 O O . PHE A 1 95 ? 0.259 3.395 6.092 1.00 97.19 95 PHE A O 1
ATOM 755 N N . ALA A 1 96 ? 0.759 1.607 4.836 1.00 97.50 96 ALA A N 1
ATOM 756 C CA . ALA A 1 96 ? -0.564 1.489 4.221 1.00 97.50 96 ALA A CA 1
ATOM 757 C C . ALA A 1 96 ? -1.680 1.306 5.258 1.00 97.50 96 ALA A C 1
ATOM 759 O O . ALA A 1 96 ? -2.743 1.908 5.121 1.00 97.50 96 ALA A O 1
ATOM 760 N N . SER A 1 97 ? -1.399 0.574 6.342 1.00 97.44 97 SER A N 1
ATOM 761 C CA . SER A 1 97 ? -2.334 0.365 7.455 1.00 97.44 97 SER A CA 1
ATOM 762 C C . SER A 1 97 ? -2.776 1.654 8.162 1.00 97.44 97 SER A C 1
ATOM 764 O O . SER A 1 97 ? -3.806 1.671 8.831 1.00 97.44 97 SER A O 1
ATOM 766 N N . LEU A 1 98 ? -2.035 2.755 7.990 1.00 95.94 98 LEU A N 1
ATOM 767 C CA . LEU A 1 98 ? -2.384 4.061 8.552 1.00 95.94 98 LEU A CA 1
ATOM 768 C C . LEU A 1 98 ? -3.468 4.792 7.737 1.00 95.94 98 LEU A C 1
ATOM 770 O O . LEU A 1 98 ? -3.975 5.815 8.194 1.00 95.94 98 LEU A O 1
ATOM 774 N N . TYR A 1 99 ? -3.801 4.300 6.539 1.00 96.94 99 TYR A N 1
ATOM 775 C CA . TYR A 1 99 ? -4.706 4.956 5.584 1.00 96.94 99 TYR A CA 1
ATOM 776 C C . TYR A 1 99 ? -5.975 4.154 5.277 1.00 96.94 99 TYR A C 1
ATOM 778 O O . TYR A 1 99 ? -6.892 4.686 4.646 1.00 96.94 99 TYR A O 1
ATOM 786 N N . GLY A 1 100 ? -6.037 2.897 5.713 1.00 97.12 100 GLY A N 1
ATOM 787 C CA . GLY A 1 100 ? -7.182 2.025 5.504 1.00 97.12 100 GLY A CA 1
ATOM 788 C C . GLY A 1 100 ? -6.911 0.590 5.922 1.00 97.12 100 GLY A C 1
ATOM 789 O O . GLY A 1 100 ? -5.811 0.236 6.344 1.00 97.12 100 GLY A O 1
ATOM 790 N N . GLU A 1 101 ? -7.940 -0.236 5.808 1.00 98.19 101 GLU A N 1
ATOM 791 C CA . GLU A 1 101 ? -7.952 -1.593 6.340 1.00 98.19 101 GLU A CA 1
ATOM 792 C C . GLU A 1 101 ? -7.859 -2.662 5.237 1.00 98.19 101 GLU A C 1
ATOM 794 O O . GLU A 1 101 ? -7.443 -3.791 5.502 1.00 98.19 101 GLU A O 1
ATOM 799 N N . ILE A 1 102 ? -8.183 -2.318 3.986 1.00 98.44 102 ILE A N 1
ATOM 800 C CA . ILE A 1 102 ? -8.034 -3.217 2.834 1.00 98.44 102 ILE A CA 1
ATOM 801 C C . ILE A 1 102 ? -6.752 -2.842 2.091 1.00 98.44 102 ILE A C 1
ATOM 803 O O . ILE A 1 102 ? -6.710 -1.865 1.349 1.00 98.44 102 ILE A O 1
ATOM 807 N N . LEU A 1 103 ? -5.692 -3.618 2.289 1.00 98.44 103 LEU A N 1
ATOM 808 C CA . LEU A 1 103 ? -4.352 -3.330 1.791 1.00 98.44 103 LEU A CA 1
ATOM 809 C C . LEU A 1 103 ? -4.052 -4.155 0.538 1.00 98.44 103 LEU A C 1
ATOM 811 O O . LEU A 1 103 ? -4.014 -5.388 0.581 1.00 98.44 103 LEU A O 1
ATOM 815 N N . ILE A 1 104 ? -3.801 -3.469 -0.575 1.00 97.56 104 ILE A N 1
ATOM 816 C CA . ILE A 1 104 ? -3.468 -4.093 -1.854 1.00 97.56 104 ILE A CA 1
ATOM 817 C C . ILE A 1 104 ? -1.972 -3.955 -2.123 1.00 97.56 104 ILE A C 1
ATOM 819 O O . ILE A 1 104 ? -1.456 -2.852 -2.323 1.00 97.56 104 ILE A O 1
ATOM 823 N N . LEU A 1 105 ? -1.285 -5.095 -2.193 1.00 93.94 105 LEU A N 1
ATOM 824 C CA . LEU A 1 105 ? 0.100 -5.185 -2.647 1.00 93.94 105 LEU A CA 1
ATOM 825 C C . LEU A 1 105 ? 0.120 -5.755 -4.068 1.00 93.94 105 LEU A C 1
ATOM 827 O O . LEU A 1 105 ? 0.088 -6.971 -4.253 1.00 93.94 105 LEU A O 1
ATOM 831 N N . GLY A 1 106 ? 0.163 -4.877 -5.072 1.00 85.88 106 GLY A N 1
ATOM 832 C CA . GLY A 1 106 ? 0.070 -5.276 -6.476 1.00 85.88 106 GLY A CA 1
ATOM 833 C C . GLY A 1 106 ? 1.204 -6.207 -6.905 1.00 85.88 106 GLY A C 1
ATOM 834 O O . GLY A 1 106 ? 2.350 -5.781 -7.028 1.00 85.88 106 GLY A O 1
ATOM 835 N N . SER A 1 107 ? 0.885 -7.482 -7.121 1.00 85.75 107 SER A N 1
ATOM 836 C CA . SER A 1 107 ? 1.830 -8.492 -7.604 1.00 85.75 107 SER A CA 1
ATOM 837 C C . SER A 1 107 ? 1.165 -9.453 -8.585 1.00 85.75 107 SER A C 1
ATOM 839 O O . SER A 1 107 ? -0.044 -9.671 -8.523 1.00 85.75 107 SER A O 1
ATOM 841 N N . VAL A 1 108 ? 1.966 -10.024 -9.485 1.00 86.56 108 VAL A N 1
ATOM 842 C CA . VAL A 1 108 ? 1.515 -10.855 -10.618 1.00 86.56 108 VAL A CA 1
ATOM 843 C C . VAL A 1 108 ? 2.249 -12.201 -10.658 1.00 86.56 108 VAL A C 1
ATOM 845 O O . VAL A 1 108 ? 3.200 -12.411 -9.903 1.00 86.56 108 VAL A O 1
ATOM 848 N N . GLN A 1 109 ? 1.867 -13.111 -11.566 1.00 79.75 109 GLN A N 1
ATOM 849 C CA . GLN A 1 109 ? 2.342 -14.513 -11.598 1.00 79.75 109 GLN A CA 1
ATOM 850 C C . GLN A 1 109 ? 3.875 -14.670 -11.734 1.00 79.75 109 GLN A C 1
ATOM 852 O O . GLN A 1 109 ? 4.434 -15.722 -11.433 1.00 79.75 109 GLN A O 1
ATOM 857 N N . GLY A 1 110 ? 4.585 -13.622 -12.160 1.00 76.38 110 GLY A N 1
ATOM 858 C CA . GLY A 1 110 ? 6.047 -13.604 -12.277 1.00 76.38 110 GLY A CA 1
ATOM 859 C C . GLY A 1 110 ? 6.807 -13.161 -11.021 1.00 76.38 110 GLY A C 1
ATOM 860 O O . GLY A 1 110 ? 8.034 -13.236 -11.009 1.00 76.38 110 GLY A O 1
ATOM 861 N N . ASP A 1 111 ? 6.121 -12.694 -9.977 1.00 80.19 111 ASP A N 1
ATOM 862 C CA . ASP A 1 111 ? 6.755 -12.142 -8.779 1.00 80.19 111 ASP A CA 1
ATOM 863 C C . ASP A 1 111 ? 7.181 -13.227 -7.783 1.00 80.19 111 ASP A C 1
ATOM 865 O O . ASP A 1 111 ? 6.344 -13.805 -7.087 1.00 80.19 111 ASP A O 1
ATOM 869 N N . ARG A 1 112 ? 8.499 -13.453 -7.680 1.00 80.75 112 ARG A N 1
ATOM 870 C CA . ARG A 1 112 ? 9.101 -14.601 -6.970 1.00 80.75 112 ARG A CA 1
ATOM 871 C C . ARG A 1 112 ? 9.566 -14.353 -5.527 1.00 80.75 112 ARG A C 1
ATOM 873 O O . ARG A 1 112 ? 10.159 -15.255 -4.946 1.00 80.75 112 ARG A O 1
ATOM 880 N N . SER A 1 113 ? 9.369 -13.168 -4.947 1.00 86.50 113 SER A N 1
ATOM 881 C CA . SER A 1 113 ? 9.799 -12.913 -3.561 1.00 86.50 113 SER A CA 1
ATOM 882 C C . SER A 1 113 ? 8.723 -13.284 -2.537 1.00 86.50 113 SER A C 1
ATOM 884 O O . SER A 1 113 ? 7.526 -13.125 -2.782 1.00 86.50 113 SER A O 1
ATOM 886 N N . TYR A 1 114 ? 9.176 -13.762 -1.377 1.00 91.25 114 TYR A N 1
ATOM 887 C CA . TYR A 1 114 ? 8.326 -14.212 -0.269 1.00 91.25 114 TYR A CA 1
ATOM 888 C C . TYR A 1 114 ? 7.743 -13.069 0.571 1.00 91.25 114 TYR A C 1
ATOM 890 O O . TYR A 1 114 ? 6.954 -13.315 1.464 1.00 91.25 114 TYR A O 1
ATOM 898 N N . ASP A 1 115 ? 8.094 -11.812 0.301 1.00 92.19 115 ASP A N 1
ATOM 899 C CA . ASP A 1 115 ? 7.475 -10.639 0.935 1.00 92.19 115 ASP A CA 1
ATOM 900 C C . ASP A 1 115 ? 6.244 -10.137 0.153 1.00 92.19 115 ASP A C 1
ATOM 902 O O . ASP A 1 115 ? 5.863 -8.971 0.243 1.00 92.19 115 ASP A O 1
ATOM 906 N N . LYS A 1 116 ? 5.654 -10.996 -0.686 1.00 90.38 116 LYS A N 1
ATOM 907 C CA . LYS A 1 116 ? 4.450 -10.727 -1.489 1.00 90.38 116 LYS A CA 1
ATOM 908 C C . LYS A 1 116 ? 3.740 -12.014 -1.912 1.00 90.38 116 LYS A C 1
ATOM 910 O O . LYS A 1 116 ? 3.337 -12.154 -3.070 1.00 90.38 116 LYS A O 1
ATOM 915 N N . ASP A 1 117 ? 3.649 -12.970 -0.997 1.00 91.75 117 ASP A N 1
ATOM 916 C CA . ASP A 1 117 ? 2.904 -14.216 -1.162 1.00 91.75 117 ASP A CA 1
ATOM 917 C C . ASP A 1 117 ? 1.806 -14.363 -0.096 1.00 91.75 117 ASP A C 1
ATOM 919 O O . ASP A 1 117 ? 1.658 -13.519 0.789 1.00 91.75 117 ASP A O 1
ATOM 923 N N . GLU A 1 118 ? 1.016 -15.432 -0.197 1.00 91.81 118 GLU A N 1
ATOM 924 C CA . GLU A 1 118 ? -0.119 -15.690 0.697 1.00 91.81 118 GLU A CA 1
ATOM 925 C C . GLU A 1 118 ? 0.321 -15.855 2.158 1.00 91.81 118 GLU A C 1
ATOM 927 O O . GLU A 1 118 ? -0.288 -15.276 3.056 1.00 91.81 118 GLU A O 1
ATOM 932 N N . ILE A 1 119 ? 1.436 -16.556 2.398 1.00 95.06 119 ILE A N 1
ATOM 933 C CA . ILE A 1 119 ? 1.985 -16.757 3.745 1.00 95.06 119 ILE A CA 1
ATOM 934 C C . ILE A 1 119 ? 2.357 -15.412 4.377 1.00 95.06 119 ILE A C 1
ATOM 936 O O . ILE A 1 119 ? 2.099 -15.178 5.561 1.00 95.06 119 ILE A O 1
ATOM 940 N N . PHE A 1 120 ? 2.979 -14.522 3.608 1.00 96.00 120 PHE A N 1
ATOM 941 C CA . PHE A 1 120 ? 3.309 -13.178 4.051 1.00 96.00 120 PHE A CA 1
ATOM 942 C C . PHE A 1 120 ? 2.060 -12.338 4.319 1.00 96.00 120 PHE A C 1
ATOM 944 O O . PHE A 1 120 ? 2.003 -11.666 5.350 1.00 96.00 120 PHE A O 1
ATOM 951 N N . TYR A 1 121 ? 1.047 -12.402 3.451 1.00 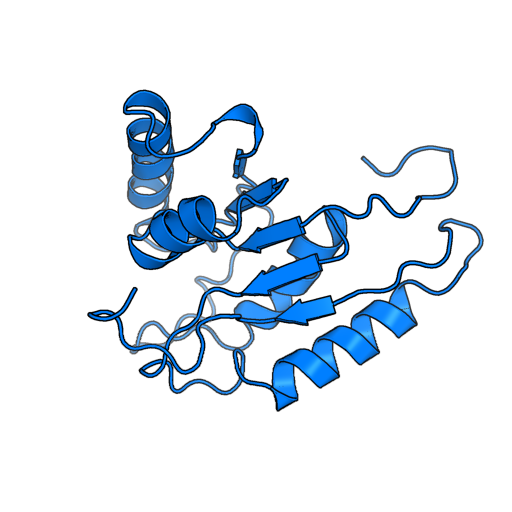96.19 121 TYR A N 1
ATOM 952 C CA . TYR A 1 121 ? -0.217 -11.690 3.655 1.00 96.19 121 TYR A CA 1
ATOM 953 C C . TYR A 1 121 ? -0.901 -12.119 4.951 1.00 96.19 121 TYR A C 1
ATOM 955 O O . TYR A 1 121 ? -1.270 -11.256 5.746 1.00 96.19 121 TYR A O 1
ATOM 963 N N . ASP A 1 122 ? -0.978 -13.421 5.222 1.00 97.56 122 ASP A N 1
ATOM 964 C CA . ASP A 1 122 ? -1.569 -13.954 6.451 1.00 97.56 122 ASP A CA 1
ATOM 965 C C . ASP A 1 122 ? -0.820 -13.487 7.701 1.00 97.56 122 ASP A C 1
ATOM 967 O O . ASP A 1 122 ? -1.432 -13.069 8.687 1.00 97.56 122 ASP A O 1
ATOM 971 N N . LYS A 1 123 ? 0.518 -13.492 7.656 1.00 98.25 123 LYS A N 1
ATOM 972 C CA . LYS A 1 123 ? 1.350 -13.010 8.769 1.00 98.25 123 LYS A CA 1
ATOM 973 C C . LYS A 1 123 ? 1.170 -11.517 9.012 1.00 98.25 123 LYS A C 1
ATOM 975 O O . LYS A 1 123 ? 1.054 -11.104 10.165 1.00 98.25 123 LYS A O 1
ATOM 980 N N . MET A 1 124 ? 1.125 -10.715 7.950 1.00 98.31 124 MET A N 1
ATOM 981 C CA . MET A 1 124 ? 0.900 -9.276 8.065 1.00 98.31 124 MET A CA 1
ATOM 982 C C . MET A 1 124 ? -0.508 -8.968 8.573 1.00 98.31 124 MET A C 1
ATOM 984 O O . MET A 1 124 ? -0.645 -8.132 9.460 1.00 98.31 124 MET A O 1
ATOM 988 N N . MET A 1 125 ? -1.539 -9.670 8.091 1.00 98.19 125 MET A N 1
ATOM 989 C CA . MET A 1 125 ? -2.904 -9.539 8.614 1.00 98.19 125 MET A CA 1
ATOM 990 C C . MET A 1 125 ? -2.968 -9.878 10.102 1.00 98.19 125 MET A C 1
ATOM 992 O O . MET A 1 125 ? -3.509 -9.095 10.877 1.00 98.19 125 MET A O 1
ATOM 996 N N . ALA A 1 126 ? -2.383 -11.004 10.520 1.00 98.56 126 ALA A N 1
ATOM 997 C CA . ALA A 1 126 ? -2.370 -11.409 11.924 1.00 98.56 126 ALA A CA 1
ATOM 998 C C . ALA A 1 126 ? -1.680 -10.366 12.816 1.00 98.56 126 ALA A C 1
ATOM 1000 O O . ALA A 1 126 ? -2.210 -10.002 13.866 1.00 98.56 126 ALA A O 1
ATOM 1001 N N . LEU A 1 127 ? -0.526 -9.848 12.380 1.00 98.62 127 LEU A N 1
ATOM 1002 C CA . LEU A 1 127 ? 0.204 -8.812 13.105 1.00 98.62 127 LEU A CA 1
ATOM 1003 C C . LEU A 1 127 ? -0.596 -7.506 13.195 1.00 98.62 127 LEU A C 1
ATOM 1005 O O . LEU A 1 127 ? -0.736 -6.952 14.283 1.00 98.62 127 LEU A O 1
ATOM 1009 N N . LEU A 1 128 ? -1.133 -7.019 12.074 1.00 98.38 128 LEU A N 1
ATOM 1010 C CA . LEU A 1 128 ? -1.906 -5.776 12.030 1.00 98.38 128 LEU A CA 1
ATOM 1011 C C . LEU A 1 128 ? -3.167 -5.873 12.895 1.00 98.38 128 LEU A C 1
ATOM 1013 O O . LEU A 1 128 ? -3.389 -5.001 13.730 1.00 98.38 128 LEU A O 1
ATOM 1017 N N . ASN A 1 129 ? -3.931 -6.961 12.776 1.00 98.25 129 ASN A N 1
ATOM 1018 C CA . ASN A 1 129 ? -5.126 -7.196 13.591 1.00 98.25 129 ASN A CA 1
ATOM 1019 C C . ASN A 1 129 ? -4.805 -7.258 15.085 1.00 98.25 129 ASN A C 1
ATOM 1021 O O . ASN A 1 129 ? -5.590 -6.782 15.897 1.00 98.25 129 ASN A O 1
ATOM 1025 N N . HIS A 1 130 ? -3.646 -7.805 15.458 1.00 98.19 130 HIS A N 1
ATOM 1026 C CA . HIS A 1 130 ? -3.204 -7.808 16.849 1.00 98.19 130 HIS A CA 1
ATOM 1027 C C . HIS A 1 130 ? -2.816 -6.406 17.346 1.00 98.19 130 HIS A C 1
ATOM 1029 O O . HIS A 1 130 ? -3.235 -6.002 18.428 1.00 98.19 130 HIS A O 1
ATOM 1035 N N . MET A 1 131 ? -2.044 -5.641 16.566 1.00 97.25 131 MET A N 1
ATOM 1036 C CA . MET A 1 131 ? -1.600 -4.295 16.964 1.00 97.25 131 MET A CA 1
ATOM 1037 C C . MET A 1 131 ? -2.751 -3.285 17.069 1.00 97.25 131 MET A C 1
ATOM 1039 O O . MET A 1 131 ? -2.657 -2.331 17.841 1.00 97.25 131 MET A O 1
ATOM 1043 N N . TRP A 1 132 ? -3.822 -3.498 16.304 1.00 96.69 132 TRP A N 1
ATOM 1044 C CA . TRP A 1 132 ? -4.978 -2.606 16.200 1.00 96.69 132 TRP A CA 1
ATOM 1045 C C . TRP A 1 132 ? -6.236 -3.126 16.909 1.00 96.69 132 TRP A C 1
ATOM 1047 O O . TRP A 1 132 ? -7.346 -2.688 16.605 1.00 96.69 132 TRP A O 1
ATOM 1057 N N . GLN A 1 133 ? -6.082 -4.032 17.877 1.00 97.31 133 GLN A N 1
ATOM 1058 C CA . GLN A 1 133 ? -7.168 -4.350 18.809 1.00 97.31 133 GLN A CA 1
ATOM 1059 C C . GLN A 1 133 ? -7.608 -3.096 19.572 1.00 97.31 133 GLN A C 1
ATOM 1061 O O . GLN A 1 133 ? -6.818 -2.157 19.734 1.00 97.31 133 GLN A O 1
ATOM 1066 N N . GLU A 1 134 ? -8.856 -3.092 20.058 1.00 96.75 134 GLU A N 1
ATOM 1067 C CA . GLU A 1 134 ? -9.391 -1.959 20.815 1.00 96.75 134 GLU A CA 1
ATOM 1068 C C . GLU A 1 134 ? -8.452 -1.584 21.970 1.00 96.75 134 GLU A C 1
ATOM 1070 O O . GLU A 1 134 ? -8.083 -2.403 22.814 1.00 96.75 134 GLU A O 1
ATOM 1075 N N . GLN A 1 135 ? -8.081 -0.308 22.012 1.00 94.50 135 GLN A N 1
ATOM 1076 C CA . GLN A 1 135 ? -7.209 0.266 23.028 1.00 94.50 135 GLN A CA 1
ATOM 1077 C C . GLN A 1 135 ? -7.752 1.629 23.468 1.00 94.50 135 GLN A C 1
ATOM 1079 O O . GLN A 1 135 ? -8.736 2.157 22.946 1.00 94.50 135 GLN A O 1
ATOM 1084 N N . HIS A 1 136 ? -7.090 2.248 24.444 1.00 93.44 136 HIS A N 1
ATOM 1085 C CA . HIS A 1 136 ? -7.465 3.583 24.917 1.00 93.44 136 HIS A CA 1
ATOM 1086 C C . HIS A 1 136 ? -7.423 4.652 23.805 1.00 93.44 136 HIS A C 1
ATOM 1088 O O . 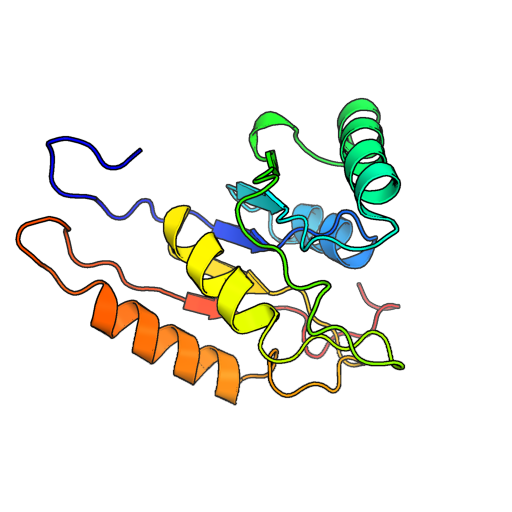HIS A 1 136 ? -8.133 5.649 23.904 1.00 93.44 136 HIS A O 1
ATOM 1094 N N . TRP A 1 137 ? -6.635 4.431 22.747 1.00 92.25 137 TRP A N 1
ATOM 1095 C CA . TRP A 1 137 ? -6.410 5.367 21.642 1.00 92.25 137 TRP A CA 1
ATOM 1096 C C . TRP A 1 137 ? -7.051 4.949 20.305 1.00 92.25 137 TRP A C 1
ATOM 1098 O O . TRP A 1 137 ? -7.084 5.770 19.394 1.00 92.25 137 TRP A O 1
ATOM 1108 N N . THR A 1 138 ? -7.584 3.727 20.168 1.00 93.75 138 THR A N 1
ATOM 1109 C CA . THR A 1 138 ? -8.204 3.238 18.919 1.00 93.75 138 THR A CA 1
ATOM 1110 C C . THR A 1 138 ? -9.407 2.341 19.189 1.00 93.75 138 THR A C 1
ATOM 1112 O O . THR A 1 138 ? -9.430 1.583 20.160 1.00 93.75 138 THR A O 1
ATOM 1115 N N . GLU A 1 139 ? -10.409 2.426 18.322 1.00 94.81 139 GLU A N 1
ATOM 1116 C CA . GLU A 1 139 ? -11.374 1.346 18.112 1.00 94.81 139 GLU A CA 1
ATOM 1117 C C . GLU A 1 139 ? -10.664 0.156 17.440 1.00 94.81 139 GLU A C 1
ATOM 1119 O O . GLU A 1 139 ? -9.593 0.321 16.848 1.00 94.81 139 GLU A O 1
ATOM 1124 N N . GLU A 1 140 ? -11.232 -1.045 17.553 1.00 96.56 140 GLU A N 1
ATOM 1125 C CA . GLU A 1 140 ? -10.692 -2.215 16.856 1.00 96.56 140 GLU A CA 1
ATOM 1126 C C . GLU A 1 140 ? -10.716 -1.991 15.335 1.00 96.56 140 GLU A C 1
ATOM 1128 O O . GLU A 1 140 ? -11.733 -1.569 14.777 1.00 96.56 140 GLU A O 1
ATOM 1133 N N . LYS A 1 141 ? -9.603 -2.296 14.657 1.00 96.94 141 LYS A N 1
ATOM 1134 C CA . LYS A 1 141 ? -9.537 -2.350 13.191 1.00 96.94 141 LYS A CA 1
ATOM 1135 C C . LYS A 1 141 ? -9.219 -3.767 12.729 1.00 96.94 141 LYS A C 1
ATOM 1137 O O . LYS A 1 141 ? -8.319 -4.417 13.256 1.00 96.94 141 LYS A O 1
ATOM 1142 N N . THR A 1 142 ? -9.926 -4.223 11.698 1.00 97.88 142 THR A N 1
ATOM 1143 C CA . THR A 1 142 ? -9.687 -5.523 11.058 1.00 97.88 142 THR A CA 1
ATOM 1144 C C . THR A 1 142 ? -9.158 -5.321 9.647 1.00 97.88 142 THR A C 1
ATOM 1146 O O . THR A 1 142 ? -9.845 -4.775 8.791 1.00 97.88 142 THR A O 1
ATOM 1149 N N . PHE A 1 143 ? -7.950 -5.805 9.403 1.00 98.44 143 PHE A N 1
ATOM 1150 C CA . PHE A 1 143 ? -7.213 -5.669 8.162 1.00 98.44 143 PHE A CA 1
ATOM 1151 C C . PHE A 1 143 ? -7.368 -6.881 7.256 1.00 98.44 143 PHE A C 1
ATOM 1153 O O . PHE A 1 143 ? -7.433 -8.032 7.700 1.00 98.44 143 PHE A O 1
ATOM 1160 N N . LYS A 1 144 ? -7.324 -6.600 5.956 1.00 98.19 144 LYS A N 1
ATOM 1161 C CA . LYS A 1 144 ? -7.222 -7.582 4.884 1.00 98.19 144 LYS A CA 1
ATOM 1162 C C . LYS 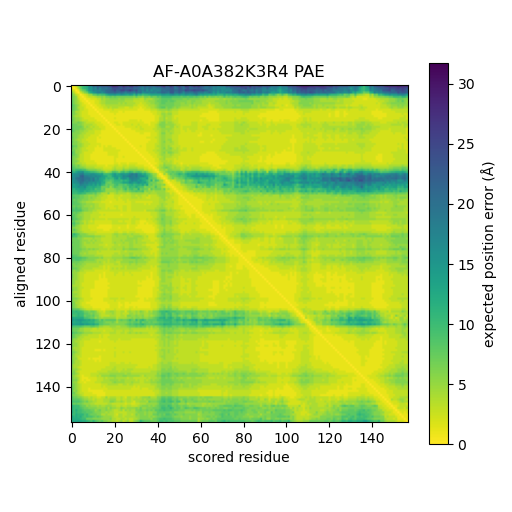A 1 144 ? -6.051 -7.206 3.985 1.00 98.19 144 LYS A C 1
ATOM 1164 O O . LYS A 1 144 ? -6.045 -6.117 3.428 1.00 98.19 144 LYS A O 1
ATOM 1169 N N . VAL A 1 145 ? -5.084 -8.101 3.815 1.00 97.44 145 VAL A N 1
ATOM 1170 C CA . VAL A 1 145 ? -3.953 -7.922 2.892 1.00 97.44 145 VAL A CA 1
ATOM 1171 C C . VAL A 1 145 ? -4.151 -8.857 1.710 1.00 97.44 145 VAL A C 1
ATOM 1173 O O . VAL A 1 145 ? -4.437 -10.037 1.902 1.00 97.44 145 VAL A O 1
ATOM 1176 N N . MET A 1 146 ? -4.033 -8.348 0.484 1.00 94.12 146 MET A N 1
ATOM 1177 C CA . MET A 1 146 ? -4.236 -9.176 -0.705 1.00 94.12 146 MET A CA 1
ATOM 1178 C C . MET A 1 146 ? -3.514 -8.674 -1.955 1.00 94.12 146 MET A C 1
ATOM 1180 O O . MET A 1 146 ? -3.161 -7.502 -2.080 1.00 94.12 146 MET A O 1
ATOM 1184 N N . SER A 1 147 ? -3.387 -9.582 -2.923 1.00 91.69 147 SER A N 1
ATOM 1185 C CA . SER A 1 147 ? -3.068 -9.280 -4.318 1.00 91.69 147 SER A CA 1
ATOM 1186 C C . SER A 1 147 ? -4.035 -10.044 -5.232 1.00 91.69 147 SER A C 1
ATOM 1188 O O . SER A 1 147 ? -3.796 -11.218 -5.528 1.00 91.69 147 SER A O 1
ATOM 1190 N N . PRO A 1 148 ? -5.145 -9.420 -5.673 1.00 89.12 148 PRO A N 1
ATOM 1191 C CA . PRO A 1 148 ? -6.199 -10.106 -6.429 1.00 89.12 148 PRO A CA 1
ATOM 1192 C C . PRO A 1 148 ? -5.732 -10.757 -7.739 1.00 89.12 148 PRO A C 1
ATOM 1194 O O . PRO A 1 148 ? -6.353 -11.707 -8.207 1.00 89.12 148 PRO A O 1
ATOM 1197 N N . TYR A 1 149 ? -4.626 -10.274 -8.312 1.00 89.69 149 TYR A N 1
ATOM 1198 C CA . TYR A 1 149 ? -4.094 -10.720 -9.603 1.00 89.69 149 TYR A CA 1
ATOM 1199 C C . TYR A 1 149 ? -2.751 -11.454 -9.486 1.00 89.69 149 TYR A C 1
ATOM 1201 O O . TYR A 1 149 ? -2.025 -11.577 -10.472 1.00 89.69 149 TYR A O 1
ATOM 1209 N N . LYS A 1 150 ? -2.422 -11.997 -8.300 1.00 82.75 150 LYS A N 1
ATOM 1210 C CA . LYS A 1 150 ? -1.172 -12.748 -8.064 1.00 82.75 150 LYS A CA 1
ATOM 1211 C C . LYS A 1 150 ? -0.968 -13.901 -9.046 1.00 82.75 150 LYS A C 1
ATOM 1213 O O . LYS A 1 150 ? 0.163 -14.182 -9.420 1.00 82.75 150 LYS A O 1
ATOM 1218 N N . ASN A 1 151 ? -2.050 -14.539 -9.486 1.00 84.56 151 ASN A N 1
ATOM 1219 C CA . ASN A 1 151 ? -2.014 -15.676 -10.409 1.00 84.56 151 ASN A CA 1
ATOM 1220 C C . ASN A 1 151 ? -2.253 -15.278 -11.877 1.00 84.56 151 ASN A C 1
ATOM 1222 O O . ASN A 1 151 ? -2.406 -16.150 -12.728 1.00 84.56 151 ASN A O 1
ATOM 1226 N N . THR A 1 152 ? -2.271 -13.977 -12.177 1.00 87.06 152 THR A N 1
ATOM 1227 C CA . THR A 1 152 ? -2.492 -13.431 -13.519 1.00 87.06 152 THR A CA 1
ATOM 1228 C C . THR A 1 152 ? -1.158 -13.042 -14.155 1.00 87.06 152 THR A C 1
ATOM 1230 O O . THR A 1 152 ? -0.281 -12.472 -13.501 1.00 87.06 152 THR A O 1
ATOM 1233 N N . THR A 1 153 ? -0.976 -13.343 -15.441 1.00 86.19 153 THR A N 1
ATOM 1234 C CA . THR A 1 153 ? 0.182 -12.863 -16.212 1.00 86.19 153 THR A CA 1
ATOM 1235 C C . THR A 1 153 ? 0.023 -11.392 -16.592 1.00 86.19 153 THR A C 1
ATOM 1237 O O . THR A 1 153 ? -1.088 -10.883 -16.709 1.00 86.19 153 THR A O 1
ATOM 1240 N N . LYS A 1 154 ? 1.133 -10.715 -16.901 1.00 83.31 154 LYS A N 1
ATOM 1241 C CA . LYS A 1 154 ? 1.100 -9.327 -17.395 1.00 83.31 154 LYS A CA 1
ATOM 1242 C C . LYS A 1 154 ? 0.331 -9.141 -18.706 1.00 83.31 154 LYS A C 1
ATOM 1244 O O . LYS A 1 154 ? -0.092 -8.037 -18.985 1.00 83.31 154 LYS A O 1
ATOM 1249 N N . THR A 1 155 ? 0.192 -10.190 -19.518 1.00 85.94 155 THR A N 1
ATOM 1250 C CA . THR A 1 155 ? -0.562 -10.144 -20.784 1.00 85.94 155 THR A CA 1
ATOM 1251 C C . THR A 1 155 ? -2.071 -10.251 -20.567 1.00 85.94 155 THR A C 1
ATOM 1253 O O . THR A 1 155 ? -2.841 -9.850 -21.430 1.00 85.94 155 THR A O 1
ATOM 1256 N N . GLN A 1 156 ? -2.494 -10.845 -19.450 1.00 86.69 156 GLN A N 1
ATOM 1257 C CA . GLN A 1 156 ? -3.908 -10.995 -19.098 1.00 86.69 156 GLN A CA 1
ATOM 1258 C C . GLN A 1 156 ? -4.457 -9.794 -18.320 1.00 86.69 156 GLN A C 1
ATOM 1260 O O . GLN A 1 156 ? -5.671 -9.603 -18.308 1.00 86.69 156 GLN A O 1
ATOM 1265 N N . LEU A 1 157 ? -3.573 -9.058 -17.639 1.00 82.38 157 LEU A N 1
ATOM 1266 C CA . LEU A 1 157 ? -3.846 -7.771 -16.994 1.00 82.38 157 LEU A CA 1
ATOM 1267 C C . LEU A 1 157 ? -4.035 -6.667 -18.035 1.00 82.38 157 LEU A C 1
ATOM 1269 O O . LEU A 1 157 ? -4.957 -5.852 -17.822 1.00 82.38 157 LEU A O 1
#

InterPro domains:
  IPR014729 Rossmann-like alpha/beta/alpha sandwich fold [G3DSA:3.40.50.620] (11-157)

Radius of gyration: 15.79 Å; Cα contacts (8 Å, |Δi|>4): 248; chains: 1; bounding box: 37×32×46 Å

Secondary structure (DSSP, 8-state):
---SSPB-----EEEE--SSHHHHHHHHHH--SEEEE-----TTHHHHHHHHHHHHHTTSS-TTTEEE-TTS---GGG--TTS--TTHHHHHHHHHTTT-SEEE----TT---GGGSHHHHHHHHHHHHHHTSS-SSB-----EEE-TTTT--TTT-

Mean predicted aligned error: 4.47 Å

Foldseek 3Di:
DQDPAAAEADQFAEEAAQLDPLRLVCCVPVVTQADEYEDQQDPCSVVSVVSVVVCCVVVSDPPVRYDYDPPPHHQVVQQDPVRDGPCVLVVSVVVRLVVHAEYEDAAACPDDDPCADPVNQVVSQVVSQVVQDDDPRYHRGHHGYDHPHHHPDPVRD

Nearest PDB structures (foldseek):
  1jhd-assembly1_A-2  TM=4.287E-01  e=1.910E-01  sulfur-oxidizing endosymbiont of Riftia pachyptila
  2o0l-assembly1_A  TM=4.069E-01  e=1.676E-01  Homo sapiens
  8cth-assembly1_A  TM=4.493E-01  e=5.421E-01  Homo sapiens
  7pl1-assembly1_A  TM=4.792E-01  e=1.041E+00  Homo sapiens

Organism: NCBI:txid408172

Sequence (157 aa):
MITKGKEKATGNMVLLFSGGMDSVIFDHLLKPDVLLYLPTGSKYEYIETKKLDDLAMKGYIDNKKLVVLPDVLNLSLFERDDAIVPNRNAFLLLFASLYGEILILGSVQGDRSYDKDEIFYDKMMALLNHMWQEQHWTEEKTFKVMSPYKNTTKTQL

Solvent-accessible surface area (backbone atoms only — not comparable to full-atom values): 9058 Å² total; per-residue (Å²): 129,95,63,100,56,62,44,71,71,77,78,27,32,24,31,58,34,74,77,42,71,70,39,50,52,47,42,73,74,67,61,52,60,29,36,41,31,66,54,40,58,50,99,55,42,72,61,54,56,53,49,44,54,53,36,31,75,72,62,74,42,66,63,90,31,54,43,77,45,74,92,77,43,76,48,48,92,56,49,41,99,83,73,50,47,80,68,48,52,58,56,51,49,60,58,43,55,78,71,20,31,36,38,34,55,81,43,36,57,83,63,85,57,70,74,71,38,71,71,41,30,54,52,51,26,54,50,50,34,61,76,30,44,67,49,98,58,28,48,58,39,76,50,46,52,46,43,97,45,36,86,35,48,84,88,78,105